Protein AF-A0A733CHM9-F1 (afdb_monomer_lite)

Radius of gyration: 16.38 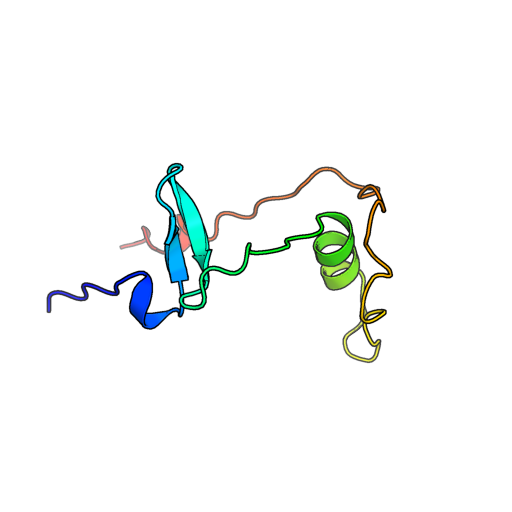Å; chains: 1; bounding box: 34×26×44 Å

Structure (mmCIF, N/CA/C/O backbone):
data_AF-A0A733CHM9-F1
#
_entry.id   AF-A0A733CHM9-F1
#
loop_
_atom_site.group_PDB
_atom_site.id
_atom_site.type_symbol
_atom_site.label_atom_id
_atom_site.label_alt_id
_atom_site.label_comp_id
_atom_s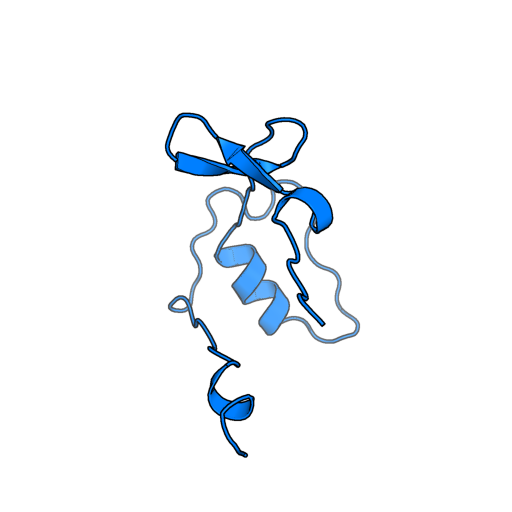ite.label_asym_id
_atom_site.label_entity_id
_atom_site.label_seq_id
_atom_site.pdbx_PDB_ins_code
_atom_site.Cartn_x
_atom_site.Cartn_y
_atom_site.Cartn_z
_atom_site.occupancy
_atom_site.B_iso_or_equiv
_atom_site.auth_seq_id
_atom_site.auth_comp_id
_atom_site.auth_asym_id
_atom_site.auth_atom_id
_atom_site.pdbx_PDB_model_num
ATOM 1 N N . MET A 1 1 ? -3.108 5.949 -31.490 1.00 50.41 1 MET A N 1
ATOM 2 C CA . MET A 1 1 ? -2.399 6.441 -30.291 1.00 50.41 1 MET A CA 1
ATOM 3 C C . MET A 1 1 ? -1.994 5.225 -29.489 1.00 50.41 1 MET A C 1
ATOM 5 O O . MET A 1 1 ? -2.865 4.588 -28.914 1.00 50.41 1 MET A O 1
ATOM 9 N N . GLU A 1 2 ? -0.718 4.854 -29.507 1.00 66.19 2 GLU A N 1
ATOM 10 C CA . GLU A 1 2 ? -0.208 3.828 -28.597 1.00 66.19 2 GLU A CA 1
ATOM 11 C C . GLU A 1 2 ? 0.007 4.487 -27.235 1.00 66.19 2 GLU A C 1
ATOM 13 O O . GLU A 1 2 ? 0.984 5.197 -27.017 1.00 66.19 2 GLU A O 1
ATOM 18 N N . ILE A 1 3 ? -0.960 4.332 -26.332 1.00 61.69 3 ILE A N 1
ATOM 19 C CA . ILE A 1 3 ? -0.774 4.725 -24.935 1.00 61.69 3 ILE A CA 1
ATOM 20 C C . ILE A 1 3 ? -0.027 3.573 -24.262 1.00 61.69 3 ILE A C 1
ATOM 22 O O . ILE A 1 3 ? -0.630 2.689 -23.663 1.00 61.69 3 ILE A O 1
ATOM 26 N N . THR A 1 4 ? 1.297 3.550 -24.392 1.00 63.88 4 THR A N 1
ATOM 27 C CA . THR A 1 4 ? 2.154 2.609 -23.662 1.00 63.88 4 THR A CA 1
ATOM 28 C C . THR A 1 4 ? 2.627 3.270 -22.378 1.00 63.88 4 THR A C 1
ATOM 30 O O . THR A 1 4 ? 3.782 3.669 -22.262 1.00 63.88 4 THR A O 1
ATOM 33 N N . GLN A 1 5 ? 1.717 3.440 -21.418 1.00 77.81 5 GLN A N 1
ATOM 34 C CA . GLN A 1 5 ? 2.132 3.809 -20.067 1.00 77.81 5 GLN A CA 1
ATOM 35 C C . GLN A 1 5 ? 3.001 2.681 -19.504 1.00 77.81 5 GLN A C 1
ATOM 37 O O . GLN A 1 5 ? 2.605 1.514 -19.490 1.00 77.81 5 GLN A O 1
ATOM 42 N N . SER A 1 6 ? 4.203 3.031 -19.068 1.00 81.88 6 SER A N 1
ATOM 43 C CA . SER A 1 6 ? 5.168 2.121 -18.471 1.00 81.88 6 SER A CA 1
ATOM 44 C C . SER A 1 6 ? 5.111 2.210 -16.945 1.00 81.88 6 SER A C 1
ATOM 46 O O . SER A 1 6 ? 4.731 3.228 -16.371 1.00 81.88 6 SER A O 1
ATOM 48 N N . LEU A 1 7 ? 5.533 1.152 -16.247 1.00 79.75 7 LEU A N 1
ATOM 49 C CA . LEU A 1 7 ? 5.626 1.164 -14.777 1.00 79.75 7 LEU A CA 1
ATOM 50 C C . LEU A 1 7 ? 6.516 2.306 -14.256 1.00 79.75 7 LEU A C 1
ATOM 52 O O . LEU A 1 7 ? 6.269 2.844 -13.174 1.00 79.75 7 LEU A O 1
ATOM 56 N N . SER A 1 8 ? 7.514 2.690 -15.051 1.00 82.50 8 SER A N 1
ATOM 57 C CA . SER A 1 8 ? 8.443 3.781 -14.773 1.00 82.50 8 SER A CA 1
ATOM 58 C C . SER A 1 8 ? 7.729 5.124 -14.647 1.00 82.50 8 SER A C 1
ATOM 60 O O . SER A 1 8 ? 8.071 5.903 -13.758 1.00 82.50 8 SER A O 1
ATOM 62 N N . ASP A 1 9 ? 6.702 5.358 -15.470 1.00 86.38 9 ASP A N 1
ATOM 63 C CA . ASP A 1 9 ? 5.905 6.593 -15.469 1.00 86.38 9 ASP A CA 1
ATOM 64 C C . ASP A 1 9 ? 5.130 6.764 -14.154 1.00 86.38 9 ASP A C 1
ATOM 66 O O . ASP A 1 9 ? 4.838 7.878 -13.725 1.00 86.38 9 ASP A O 1
ATOM 70 N N . PHE A 1 10 ? 4.867 5.654 -13.460 1.00 80.12 10 PHE A N 1
ATOM 71 C CA . PHE A 1 10 ? 4.230 5.617 -12.145 1.00 80.12 10 PHE A CA 1
ATOM 72 C C . PHE A 1 10 ? 5.226 5.516 -10.979 1.00 80.12 10 PHE A C 1
ATOM 74 O O . PHE A 1 10 ? 4.817 5.403 -9.823 1.00 80.12 10 PHE A O 1
ATOM 81 N N . GLY A 1 11 ? 6.535 5.545 -11.245 1.00 85.62 11 GLY A N 1
ATOM 82 C CA . GLY A 1 11 ? 7.560 5.449 -10.205 1.00 85.62 11 GLY A CA 1
ATOM 83 C C . GLY A 1 11 ? 7.824 4.025 -9.700 1.00 85.62 11 GLY A C 1
ATOM 84 O O . GLY A 1 11 ? 8.355 3.846 -8.594 1.00 85.62 11 GLY A O 1
ATOM 85 N N . PHE A 1 12 ? 7.502 3.006 -10.501 1.00 88.38 12 PHE A N 1
ATOM 86 C CA . PHE A 1 12 ? 7.686 1.599 -10.151 1.00 88.38 12 PHE A CA 1
ATOM 87 C C . PHE A 1 12 ? 8.558 0.847 -11.163 1.00 88.38 12 PHE A C 1
ATOM 89 O O . PHE A 1 12 ? 8.673 1.218 -12.325 1.00 88.38 12 PHE A O 1
ATOM 96 N N . LYS A 1 13 ? 9.176 -0.248 -10.716 1.00 91.81 13 LYS A N 1
ATOM 97 C CA . LYS A 1 13 ? 9.902 -1.200 -11.566 1.00 91.81 13 LYS A CA 1
ATOM 98 C C . LYS A 1 13 ? 9.745 -2.625 -11.045 1.00 91.81 13 LYS A C 1
ATOM 100 O O . LYS A 1 13 ? 9.404 -2.835 -9.880 1.00 91.81 13 LYS A O 1
ATOM 105 N N . ILE A 1 14 ? 10.021 -3.603 -11.900 1.00 91.06 14 ILE A N 1
ATOM 106 C CA . ILE A 1 14 ? 10.111 -5.009 -11.498 1.00 91.06 14 ILE A CA 1
ATOM 107 C C . ILE A 1 14 ? 11.523 -5.276 -10.970 1.00 91.06 14 ILE A C 1
ATOM 109 O O . ILE A 1 14 ? 12.515 -4.951 -11.619 1.00 91.06 14 ILE A O 1
ATOM 113 N N . GLY A 1 15 ? 11.608 -5.809 -9.753 1.00 87.81 15 GLY A N 1
ATOM 114 C CA . GLY A 1 15 ? 12.850 -6.267 -9.144 1.00 87.81 15 GLY A CA 1
ATOM 115 C C . GLY A 1 15 ? 13.313 -7.601 -9.722 1.00 87.81 15 GLY A C 1
ATOM 116 O O . GLY A 1 15 ? 12.545 -8.329 -10.347 1.00 87.81 15 GLY A O 1
ATOM 117 N N . ASN A 1 16 ? 14.569 -7.959 -9.458 1.00 88.50 16 ASN A N 1
ATOM 118 C CA . ASN A 1 16 ? 15.183 -9.196 -9.963 1.00 88.50 16 ASN A CA 1
ATOM 119 C C . ASN A 1 16 ? 14.479 -10.478 -9.477 1.00 88.50 16 ASN A C 1
ATOM 121 O O . ASN A 1 16 ? 14.666 -11.542 -10.053 1.00 88.50 16 ASN A O 1
ATOM 125 N N . ASP A 1 17 ? 13.676 -10.385 -8.416 1.00 88.25 17 ASP A N 1
ATOM 126 C CA . ASP A 1 17 ? 12.859 -11.467 -7.865 1.00 88.25 17 ASP A CA 1
ATOM 127 C C . ASP A 1 17 ? 11.420 -11.483 -8.420 1.00 88.25 17 ASP A C 1
ATOM 129 O O . ASP A 1 17 ? 10.556 -12.169 -7.873 1.00 88.25 17 ASP A O 1
ATOM 133 N N . GLY A 1 18 ? 11.142 -10.690 -9.460 1.00 85.81 18 GLY A N 1
ATOM 134 C CA . GLY A 1 18 ? 9.823 -10.543 -10.075 1.00 85.81 18 GLY A CA 1
ATOM 135 C C . GLY A 1 18 ? 8.839 -9.688 -9.270 1.00 85.81 18 GLY A C 1
ATOM 136 O O . GLY A 1 18 ? 7.684 -9.553 -9.670 1.00 85.81 18 GLY A O 1
ATOM 137 N N . LYS A 1 19 ? 9.248 -9.098 -8.136 1.00 84.88 19 LYS A N 1
ATOM 138 C CA . LYS A 1 19 ? 8.359 -8.268 -7.310 1.00 84.88 19 LYS A CA 1
ATOM 139 C C . LYS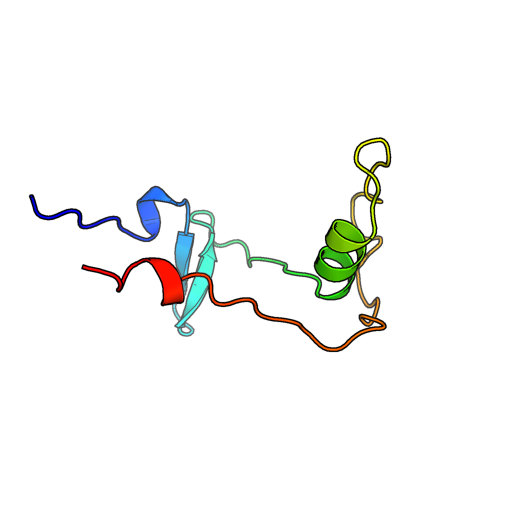 A 1 19 ? 8.347 -6.814 -7.765 1.00 84.88 19 LYS A C 1
ATOM 141 O O . LYS A 1 19 ? 9.375 -6.260 -8.142 1.00 84.88 19 LYS A O 1
ATOM 146 N N . LEU A 1 20 ? 7.196 -6.159 -7.628 1.00 84.94 20 LEU A N 1
ATOM 147 C CA . LEU A 1 20 ? 7.081 -4.719 -7.844 1.00 84.94 20 LEU A CA 1
ATOM 148 C C . LEU A 1 20 ? 7.795 -3.945 -6.720 1.00 84.94 20 LEU A C 1
ATOM 150 O O . LEU A 1 20 ? 7.511 -4.130 -5.532 1.00 84.94 20 LEU A O 1
ATOM 154 N N . ILE A 1 21 ? 8.714 -3.064 -7.100 1.00 90.81 21 ILE A N 1
ATOM 155 C CA . ILE A 1 21 ? 9.483 -2.189 -6.210 1.00 90.81 21 ILE A CA 1
ATOM 156 C C . ILE A 1 21 ? 9.431 -0.750 -6.727 1.00 90.81 21 ILE A C 1
ATOM 158 O O . ILE A 1 21 ? 9.065 -0.497 -7.874 1.00 90.81 21 ILE A O 1
ATOM 162 N N . ARG A 1 22 ? 9.785 0.217 -5.882 1.00 88.88 22 ARG A N 1
ATOM 163 C CA . ARG A 1 22 ? 9.956 1.607 -6.325 1.00 88.88 22 ARG A CA 1
ATOM 164 C C . ARG A 1 22 ? 11.220 1.759 -7.178 1.00 88.88 22 ARG A C 1
ATOM 166 O O . ARG A 1 22 ? 12.115 0.909 -7.132 1.00 88.88 22 ARG A O 1
ATOM 173 N N . LEU A 1 23 ? 11.322 2.855 -7.934 1.00 87.94 23 LEU A N 1
ATOM 174 C CA . LEU A 1 23 ? 12.505 3.150 -8.762 1.00 87.94 23 LEU A CA 1
ATOM 175 C C . LEU A 1 23 ? 13.817 3.159 -7.961 1.00 87.94 23 LEU A C 1
ATOM 177 O O . LEU A 1 23 ? 14.829 2.647 -8.445 1.00 87.94 23 LEU A O 1
ATOM 181 N N . ASP A 1 24 ? 13.775 3.644 -6.718 1.00 87.06 24 ASP A N 1
ATOM 182 C CA . ASP A 1 24 ? 14.895 3.657 -5.762 1.00 87.06 24 ASP A CA 1
ATOM 183 C C . ASP A 1 24 ? 15.294 2.257 -5.247 1.00 87.06 24 ASP A C 1
ATOM 185 O O . ASP A 1 24 ? 16.269 2.110 -4.516 1.00 87.06 24 ASP A O 1
ATOM 189 N N . GLY A 1 25 ? 14.554 1.211 -5.622 1.00 83.00 25 GLY A N 1
ATOM 190 C CA . GLY A 1 25 ? 14.766 -0.159 -5.162 1.00 83.00 25 GLY A CA 1
ATOM 191 C C . GLY A 1 25 ? 14.103 -0.476 -3.821 1.00 83.00 25 GLY A C 1
ATOM 192 O O . GLY A 1 25 ? 14.165 -1.616 -3.356 1.00 83.00 25 GLY A O 1
ATOM 193 N N . SER A 1 26 ? 13.435 0.494 -3.189 1.00 82.81 26 SER A N 1
ATOM 194 C CA . SER A 1 26 ? 12.730 0.264 -1.935 1.00 82.81 26 SER A CA 1
ATOM 195 C C . SER A 1 26 ? 11.487 -0.603 -2.152 1.00 82.81 26 SER A C 1
ATOM 197 O O . SER A 1 26 ? 10.756 -0.496 -3.143 1.00 82.81 26 SER A O 1
ATOM 199 N N . ARG A 1 27 ? 11.231 -1.502 -1.194 1.00 80.56 27 ARG A N 1
ATOM 200 C CA . ARG A 1 27 ? 10.043 -2.364 -1.226 1.00 80.56 27 ARG A CA 1
ATOM 201 C C . ARG A 1 27 ? 8.795 -1.524 -0.999 1.00 80.56 27 ARG A C 1
ATOM 203 O O . ARG A 1 27 ? 8.728 -0.745 -0.044 1.00 80.56 27 ARG A O 1
ATOM 210 N N . ILE A 1 28 ? 7.776 -1.763 -1.817 1.00 81.06 28 ILE A N 1
ATOM 211 C CA . ILE A 1 28 ? 6.448 -1.198 -1.598 1.00 81.06 28 ILE A CA 1
ATOM 212 C C . ILE A 1 28 ? 5.868 -1.872 -0.351 1.00 81.06 28 ILE A C 1
ATOM 214 O O . ILE A 1 28 ? 5.602 -3.074 -0.332 1.00 81.06 28 ILE A O 1
ATOM 218 N N . LYS A 1 29 ?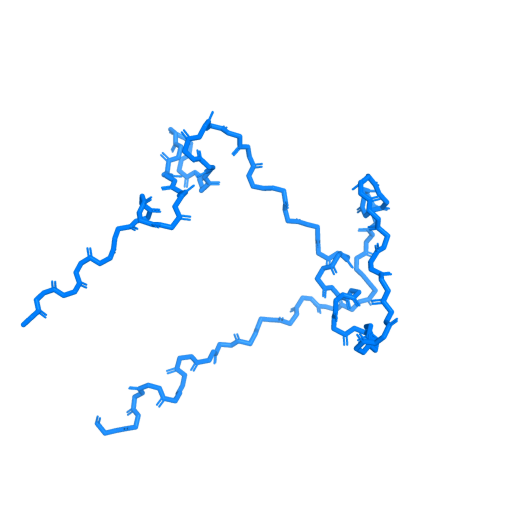 5.724 -1.105 0.729 1.00 72.56 29 LYS A N 1
ATOM 219 C CA . LYS A 1 29 ? 5.073 -1.572 1.954 1.00 72.56 29 LYS A CA 1
ATOM 220 C C . LYS A 1 29 ? 3.596 -1.242 1.850 1.00 72.56 29 LYS A C 1
ATOM 222 O O . LYS A 1 29 ? 3.231 -0.078 1.940 1.00 72.56 29 LYS A O 1
ATOM 227 N N . ILE A 1 30 ? 2.775 -2.266 1.660 1.00 72.12 30 ILE A N 1
ATOM 228 C CA . ILE A 1 30 ? 1.320 -2.148 1.722 1.00 72.12 30 ILE A CA 1
ATOM 229 C C . ILE A 1 30 ? 0.875 -2.865 2.990 1.00 72.12 30 ILE A C 1
ATOM 231 O O . ILE A 1 30 ? 1.016 -4.084 3.092 1.00 72.12 30 ILE A O 1
ATOM 235 N N . TYR A 1 31 ? 0.356 -2.126 3.967 1.00 76.88 31 TYR A N 1
ATOM 236 C CA . TYR A 1 31 ? -0.258 -2.734 5.142 1.00 76.88 31 TYR A CA 1
ATOM 237 C C . TYR A 1 31 ? -1.754 -2.916 4.881 1.00 76.88 31 TYR A C 1
ATOM 239 O O . TYR A 1 31 ? -2.480 -1.949 4.675 1.00 76.88 31 TYR A O 1
ATOM 247 N N . ALA A 1 32 ? -2.243 -4.157 4.909 1.00 74.88 32 ALA A N 1
ATOM 248 C CA . ALA A 1 32 ? -3.669 -4.428 4.703 1.00 74.88 32 ALA A CA 1
ATOM 249 C C . ALA A 1 32 ? -4.557 -3.694 5.730 1.00 74.88 32 ALA A C 1
ATOM 251 O O . ALA A 1 32 ? -5.607 -3.165 5.377 1.00 74.88 32 ALA A O 1
ATOM 252 N N . ALA A 1 33 ? -4.087 -3.577 6.977 1.00 76.25 33 ALA A N 1
ATOM 253 C CA . ALA A 1 33 ? -4.763 -2.813 8.023 1.00 76.25 33 ALA A CA 1
ATOM 254 C C . ALA A 1 33 ? -4.828 -1.298 7.735 1.00 76.25 33 ALA A C 1
ATOM 256 O O . ALA A 1 33 ? -5.796 -0.654 8.123 1.00 76.25 33 ALA A O 1
ATOM 257 N N . GLU A 1 34 ? -3.834 -0.729 7.045 1.00 79.50 34 GLU A N 1
ATOM 258 C CA . GLU A 1 34 ? -3.845 0.685 6.636 1.00 79.50 34 GLU A CA 1
ATOM 259 C C . GLU A 1 34 ? -4.938 0.940 5.595 1.00 79.50 34 GLU A C 1
ATOM 261 O O . GLU A 1 34 ? -5.717 1.882 5.732 1.00 79.50 34 GLU A O 1
ATOM 266 N N . LYS A 1 35 ? -5.060 0.048 4.600 1.00 77.12 35 LYS A N 1
ATOM 267 C CA . LYS A 1 35 ? -6.136 0.117 3.603 1.00 77.12 35 LYS A CA 1
ATOM 268 C C . LYS A 1 35 ? -7.515 0.011 4.245 1.00 77.12 35 LYS A C 1
ATOM 270 O O . LYS A 1 35 ? -8.389 0.799 3.912 1.00 77.12 35 LYS A O 1
ATOM 275 N N . GLU A 1 36 ? -7.727 -0.925 5.167 1.00 77.38 36 GLU A N 1
ATOM 276 C CA . GLU A 1 36 ? -9.014 -1.036 5.867 1.00 77.38 36 GLU A CA 1
ATOM 277 C C . GLU A 1 36 ? -9.357 0.247 6.636 1.00 77.38 36 GLU A C 1
ATOM 279 O O . GLU A 1 36 ? -10.495 0.708 6.607 1.00 77.38 36 GLU A O 1
ATOM 284 N N . TRP A 1 37 ? -8.370 0.850 7.298 1.00 78.31 37 TRP A N 1
ATOM 285 C CA . TRP A 1 37 ? -8.568 2.092 8.037 1.00 78.31 37 TRP A CA 1
ATOM 286 C C . TRP A 1 37 ? -8.910 3.272 7.134 1.00 78.31 37 TRP A C 1
ATOM 288 O O . TRP A 1 37 ? -9.826 4.016 7.470 1.00 78.31 37 TRP A O 1
ATOM 298 N N . LEU A 1 38 ? -8.253 3.402 5.977 1.00 79.62 38 LEU A N 1
ATOM 299 C CA . LEU A 1 38 ? -8.597 4.401 4.957 1.00 79.62 38 LEU A CA 1
ATOM 300 C C . LEU A 1 38 ? -10.084 4.357 4.577 1.00 79.62 38 LEU A C 1
ATOM 302 O O . LEU A 1 38 ? -10.712 5.403 4.488 1.00 79.62 38 LEU A O 1
ATOM 306 N N . HIS A 1 39 ? -10.664 3.163 4.430 1.00 76.38 39 HIS A N 1
ATOM 307 C CA . HIS A 1 39 ? -12.089 3.007 4.101 1.00 76.38 39 HIS A CA 1
ATOM 308 C C . HIS A 1 39 ? -13.031 3.331 5.269 1.00 76.38 39 HIS A C 1
ATOM 310 O O . HIS A 1 39 ? -14.221 3.550 5.058 1.00 76.38 39 HIS A O 1
ATOM 316 N N . ARG A 1 40 ? -12.535 3.296 6.510 1.00 76.75 40 ARG A N 1
ATOM 317 C CA . ARG A 1 40 ? -13.331 3.587 7.713 1.00 76.75 40 ARG A CA 1
ATOM 318 C C . ARG A 1 40 ? -13.262 5.050 8.136 1.00 76.75 40 ARG A C 1
ATOM 320 O O . ARG A 1 40 ? -14.141 5.485 8.875 1.00 76.75 40 ARG A O 1
ATOM 327 N N . LEU A 1 41 ? -12.218 5.763 7.726 1.00 79.75 41 LEU A N 1
ATOM 328 C CA . LEU A 1 41 ? -11.988 7.148 8.114 1.00 79.75 41 LEU A CA 1
ATOM 329 C C . LEU A 1 41 ? -13.029 8.063 7.482 1.00 79.75 41 LEU A C 1
ATOM 331 O O . LEU A 1 41 ? -13.318 7.988 6.288 1.00 79.75 41 LEU A O 1
ATOM 335 N N . LYS A 1 42 ? -13.578 8.959 8.301 1.00 78.94 42 LYS A N 1
ATOM 336 C CA . LYS A 1 42 ? -14.367 10.083 7.790 1.00 78.94 42 LYS A CA 1
ATOM 337 C C . LYS A 1 42 ? -13.429 11.099 7.141 1.00 78.94 42 LYS A C 1
ATOM 339 O O . LYS A 1 42 ? -12.263 11.195 7.510 1.00 78.94 42 LYS A O 1
ATOM 344 N N . ALA A 1 43 ? -13.954 11.911 6.224 1.00 77.69 43 ALA A N 1
ATOM 345 C CA . ALA A 1 43 ? -13.163 12.896 5.475 1.00 77.69 43 ALA A CA 1
ATOM 346 C C . ALA A 1 43 ? -12.364 13.878 6.363 1.00 77.69 43 ALA A C 1
ATOM 348 O O . ALA A 1 43 ? -11.365 14.434 5.919 1.00 77.69 43 ALA A O 1
ATOM 349 N N . SER A 1 44 ? -12.787 14.087 7.613 1.00 82.25 44 SER A N 1
ATOM 350 C CA . SER A 1 44 ? -12.141 14.979 8.582 1.00 82.25 44 SER A CA 1
ATOM 351 C C . SER A 1 44 ? -11.136 14.292 9.517 1.00 82.25 44 SER A C 1
ATOM 353 O O . SER A 1 44 ? -10.597 14.944 10.408 1.00 82.25 44 SER A O 1
ATOM 355 N N . GLU A 1 45 ? -10.917 12.984 9.389 1.00 82.12 45 GLU A N 1
ATOM 356 C CA . GLU A 1 45 ? -10.055 12.219 10.289 1.00 82.12 45 GLU A CA 1
ATOM 357 C C . GLU A 1 45 ? -8.694 11.919 9.641 1.00 82.12 45 GLU A C 1
ATOM 359 O O . GLU A 1 45 ? -8.585 11.629 8.451 1.00 82.12 45 GLU A O 1
ATOM 364 N N . CYS A 1 46 ? -7.626 11.968 10.440 1.00 79.31 46 CYS A N 1
ATOM 365 C CA . CYS A 1 46 ? -6.263 11.710 9.978 1.00 79.31 46 CYS A CA 1
ATOM 366 C C . CYS A 1 46 ? -5.840 10.258 10.237 1.00 79.31 46 CYS A C 1
ATOM 368 O O . CYS A 1 46 ? -6.067 9.725 11.326 1.00 79.31 46 CYS A O 1
ATOM 370 N N . LEU A 1 47 ? -5.119 9.644 9.286 1.00 79.81 47 LEU A N 1
ATOM 371 C CA . LEU A 1 47 ? -4.481 8.348 9.529 1.00 79.81 47 LEU A CA 1
ATOM 372 C C . LEU A 1 47 ? -3.365 8.444 10.580 1.00 79.81 47 LEU A C 1
ATOM 374 O O . LEU A 1 47 ? -2.526 9.353 10.514 1.00 79.81 47 LEU A O 1
ATOM 378 N N . PRO A 1 48 ? -3.256 7.438 11.467 1.00 77.94 48 PRO A N 1
ATOM 379 C CA . PRO A 1 48 ? -2.043 7.199 12.234 1.00 77.94 48 PRO A CA 1
ATOM 380 C C . PRO A 1 48 ? -0.831 7.044 11.300 1.00 77.94 48 PRO A C 1
ATOM 382 O O . PRO A 1 48 ? -0.819 6.188 10.418 1.00 77.94 48 PRO A O 1
ATOM 385 N N . ARG A 1 49 ? 0.208 7.866 11.478 1.00 72.62 49 ARG A N 1
ATOM 386 C CA . ARG A 1 49 ? 1.404 7.844 10.616 1.00 72.62 49 ARG A CA 1
ATOM 387 C C . ARG A 1 49 ? 2.460 6.848 11.102 1.00 72.62 49 ARG A C 1
ATOM 389 O O . ARG A 1 49 ? 2.457 6.374 12.239 1.00 72.62 49 ARG A O 1
ATOM 396 N N . GLY A 1 50 ? 3.428 6.566 10.234 1.00 74.62 50 GLY A N 1
ATOM 397 C CA . GLY A 1 50 ? 4.637 5.825 10.589 1.00 74.62 50 GLY A CA 1
ATOM 398 C C . GLY A 1 50 ? 4.416 4.316 10.702 1.00 74.62 50 GLY A C 1
ATOM 399 O O . GLY A 1 50 ? 3.888 3.680 9.797 1.00 74.62 50 GLY A O 1
ATOM 400 N N . LYS A 1 51 ? 4.891 3.708 11.796 1.00 76.38 51 LYS A N 1
ATOM 401 C CA . LYS A 1 51 ? 4.882 2.244 11.986 1.00 76.38 51 LYS A CA 1
ATOM 402 C C . LYS A 1 51 ? 3.615 1.727 12.680 1.00 76.38 51 LYS A C 1
ATOM 404 O O . LYS A 1 51 ? 3.606 0.573 13.094 1.00 76.38 51 LYS A O 1
ATOM 409 N N . PHE A 1 52 ? 2.562 2.538 12.806 1.00 80.62 52 PHE A N 1
ATOM 410 C CA . PHE A 1 52 ? 1.343 2.169 13.538 1.00 80.62 52 PHE A CA 1
ATOM 411 C C . PHE A 1 52 ? 0.679 0.891 13.000 1.00 80.62 52 PHE A C 1
ATOM 413 O O . PHE A 1 52 ? 0.283 0.018 13.770 1.00 80.62 52 PHE A O 1
ATOM 420 N N . PHE A 1 53 ? 0.631 0.740 11.675 1.00 80.88 53 PHE A N 1
ATOM 421 C CA . PHE A 1 53 ? 0.042 -0.428 11.013 1.00 80.88 53 PHE A CA 1
ATOM 422 C C . PHE A 1 53 ? 0.984 -1.632 10.917 1.00 80.88 53 PHE A C 1
ATOM 424 O O . PHE A 1 53 ? 0.601 -2.689 10.411 1.00 80.88 53 PHE A O 1
ATOM 431 N N . ARG A 1 54 ? 2.218 -1.515 11.420 1.00 78.62 54 ARG A N 1
ATOM 432 C CA . ARG A 1 54 ? 3.177 -2.619 11.402 1.00 78.62 54 ARG A CA 1
ATOM 433 C C . ARG A 1 54 ? 2.647 -3.744 12.294 1.00 78.62 54 ARG A C 1
ATOM 435 O O . ARG A 1 54 ? 2.372 -3.530 13.469 1.00 78.62 54 ARG A O 1
ATOM 442 N N . ASN A 1 55 ? 2.516 -4.941 11.725 1.00 81.75 55 ASN A N 1
ATOM 443 C CA . ASN A 1 55 ? 1.989 -6.148 12.380 1.00 81.75 55 ASN A CA 1
ATOM 444 C C . ASN A 1 55 ? 0.509 -6.079 12.803 1.00 81.75 55 ASN A C 1
ATOM 446 O O . ASN A 1 55 ? 0.021 -7.005 13.451 1.00 81.75 55 ASN A O 1
ATOM 450 N N . LYS A 1 56 ? -0.229 -5.024 12.438 1.00 81.25 56 LYS A N 1
ATOM 451 C CA . LYS A 1 56 ? -1.679 -4.995 12.637 1.00 81.25 56 LYS A CA 1
ATOM 452 C C . LYS A 1 56 ? -2.328 -5.892 11.587 1.00 81.25 56 LYS A C 1
ATOM 454 O O . LYS A 1 56 ? -2.065 -5.750 10.393 1.00 81.25 56 LYS A O 1
ATOM 459 N N . LYS A 1 57 ? -3.160 -6.827 12.043 1.00 77.06 57 L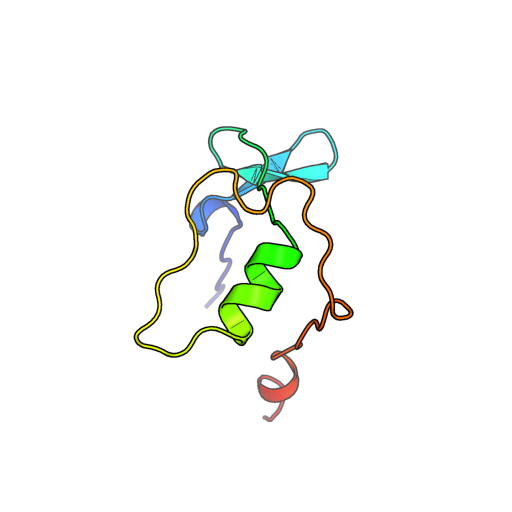YS A N 1
ATOM 460 C CA . LYS A 1 57 ? -3.994 -7.634 11.153 1.00 77.06 57 LYS A CA 1
ATOM 461 C C . LYS A 1 57 ? -5.220 -6.808 10.752 1.00 77.06 57 LYS A C 1
ATOM 463 O O . LYS A 1 57 ? -5.768 -6.129 11.623 1.00 77.06 57 LYS A O 1
ATOM 468 N N . PRO A 1 58 ? -5.629 -6.833 9.475 1.00 75.06 58 PRO A N 1
ATOM 469 C CA . PRO A 1 58 ? -6.926 -6.296 9.098 1.00 75.06 58 PRO A CA 1
ATOM 470 C C . PRO A 1 58 ? -8.021 -7.089 9.831 1.00 75.06 58 PRO A C 1
ATOM 472 O O . PRO A 1 58 ? -7.909 -8.306 9.991 1.00 75.06 58 PRO A O 1
ATOM 475 N N . GLY A 1 59 ? -9.035 -6.392 10.334 1.00 71.00 59 GLY A N 1
ATOM 476 C CA . GLY A 1 59 ? -10.206 -6.988 10.971 1.00 71.00 59 GLY A CA 1
ATOM 477 C C . GLY A 1 59 ? -11.223 -7.512 9.957 1.00 71.00 59 GLY A C 1
ATOM 478 O O . GLY A 1 59 ? -12.035 -8.368 10.301 1.00 71.00 59 GLY A O 1
ATOM 479 N N . LYS A 1 60 ? -11.167 -7.030 8.708 1.00 67.75 60 LYS A N 1
ATOM 480 C CA . LYS A 1 60 ? -12.029 -7.472 7.605 1.00 67.75 60 LYS A CA 1
ATOM 481 C C . LYS A 1 60 ? -11.235 -8.180 6.497 1.00 67.75 60 LYS A C 1
ATOM 483 O O . LYS A 1 60 ? -10.052 -7.886 6.313 1.00 67.75 60 LYS A O 1
ATOM 488 N N . PRO A 1 61 ? -11.871 -9.095 5.739 1.00 66.38 61 PRO A N 1
ATOM 489 C CA . PRO A 1 61 ? -11.274 -9.679 4.543 1.00 66.38 61 PRO A CA 1
ATOM 490 C C . PRO A 1 61 ? -10.825 -8.591 3.562 1.00 66.38 61 PRO A C 1
ATOM 492 O O . PRO A 1 61 ? -11.476 -7.554 3.441 1.00 66.38 61 PRO A O 1
ATOM 495 N N . LEU A 1 62 ? -9.717 -8.834 2.860 1.00 64.56 62 LEU A N 1
ATOM 496 C CA . LEU A 1 62 ? -9.244 -7.963 1.786 1.00 64.56 62 LEU A CA 1
ATOM 497 C C . LEU A 1 62 ? -10.340 -7.861 0.711 1.00 64.56 62 LEU A C 1
ATOM 499 O O . LEU A 1 62 ? -10.629 -8.846 0.038 1.00 64.56 62 LEU A O 1
ATOM 503 N N . VAL A 1 63 ? -10.938 -6.680 0.553 1.00 64.19 63 VAL A N 1
ATOM 504 C CA . VAL A 1 63 ? -11.879 -6.402 -0.539 1.00 64.19 63 VAL A CA 1
ATOM 505 C C . VAL A 1 63 ? -11.093 -5.743 -1.667 1.00 64.19 63 VAL A C 1
ATOM 507 O O . VAL A 1 63 ? -10.634 -4.609 -1.536 1.00 64.19 63 VAL A O 1
ATOM 510 N N . CYS A 1 64 ? -10.897 -6.477 -2.757 1.00 63.31 64 CYS A N 1
ATOM 511 C CA . CYS A 1 64 ? -10.406 -5.928 -4.015 1.00 63.31 64 CYS A CA 1
ATOM 512 C C . CYS A 1 64 ? -11.622 -5.559 -4.862 1.00 63.31 64 CYS A C 1
ATOM 514 O O . CYS A 1 64 ? -12.393 -6.438 -5.236 1.00 63.31 64 CYS A O 1
ATOM 516 N N . ILE A 1 65 ? -11.805 -4.265 -5.119 1.00 65.75 65 ILE A N 1
ATOM 517 C CA . ILE A 1 65 ? -12.822 -3.773 -6.048 1.00 65.75 65 ILE A CA 1
ATOM 518 C C . ILE A 1 65 ? -12.135 -3.656 -7.404 1.00 65.75 65 ILE A C 1
ATOM 520 O O . ILE A 1 65 ? -11.153 -2.927 -7.533 1.00 65.75 65 ILE A O 1
ATOM 524 N N . ASP A 1 66 ? -12.612 -4.424 -8.376 1.00 66.19 66 ASP A N 1
ATOM 525 C CA . ASP A 1 66 ? -12.157 -4.325 -9.755 1.00 66.19 66 ASP A CA 1
ATOM 526 C C . ASP A 1 66 ? -13.043 -3.324 -10.503 1.00 66.19 66 ASP A C 1
ATOM 528 O O . ASP A 1 66 ? -14.190 -3.613 -10.844 1.00 66.19 66 ASP A O 1
ATOM 532 N N . GLU A 1 67 ? -12.530 -2.114 -10.712 1.00 63.41 67 GLU A N 1
ATOM 533 C CA . GLU A 1 67 ? -13.255 -1.048 -11.414 1.00 63.41 67 GLU A CA 1
ATOM 534 C C . GLU A 1 67 ? -13.238 -1.230 -12.946 1.00 63.41 67 GLU A C 1
ATOM 536 O O . GLU A 1 67 ? -13.912 -0.490 -13.665 1.00 63.41 67 GLU A O 1
ATOM 541 N N . PHE A 1 68 ? -12.536 -2.243 -13.479 1.00 62.53 68 PHE A N 1
ATOM 542 C CA . PHE A 1 68 ? -12.441 -2.477 -14.927 1.00 62.53 68 PHE A CA 1
ATOM 543 C C . PHE A 1 68 ? -13.762 -2.876 -15.595 1.00 62.53 68 PHE A C 1
ATOM 545 O O . PHE A 1 68 ? -13.871 -2.806 -16.820 1.00 62.53 68 PHE A O 1
ATOM 552 N N . HIS A 1 69 ? -14.788 -3.244 -14.825 1.00 56.72 69 HIS A N 1
ATOM 553 C CA . HIS A 1 69 ? -16.084 -3.635 -15.382 1.00 56.72 69 HIS A CA 1
ATOM 554 C C . HIS A 1 69 ? -16.792 -2.489 -16.135 1.00 56.72 69 HIS A C 1
ATOM 556 O O . HIS A 1 69 ? -17.595 -2.748 -17.029 1.00 56.72 69 HIS A O 1
ATOM 562 N N . MET A 1 70 ? -16.475 -1.222 -15.830 1.00 56.03 70 MET A N 1
ATOM 563 C CA . MET A 1 70 ? -17.075 -0.066 -16.515 1.00 56.03 70 MET A CA 1
ATOM 564 C C . MET A 1 70 ? -16.366 0.337 -17.814 1.00 56.03 70 MET A C 1
ATOM 566 O O . MET A 1 70 ? -16.963 1.045 -18.619 1.00 56.03 70 MET A O 1
ATOM 570 N N . MET A 1 71 ? -15.133 -0.120 -18.057 1.00 55.47 71 MET A N 1
ATOM 571 C CA . MET A 1 71 ? -14.388 0.233 -19.276 1.00 55.47 71 MET A CA 1
ATOM 572 C C . MET A 1 71 ? -14.737 -0.636 -20.494 1.00 55.47 71 MET A C 1
ATOM 574 O O . MET A 1 71 ? -14.311 -0.317 -21.597 1.00 55.47 71 MET A O 1
ATOM 578 N N . TRP A 1 72 ? -15.529 -1.701 -20.321 1.00 57.91 72 TRP A N 1
ATOM 579 C CA . TRP A 1 72 ? -15.977 -2.577 -21.416 1.00 57.91 72 TRP A CA 1
ATOM 580 C C . TRP A 1 72 ? -17.403 -2.299 -21.914 1.00 57.91 72 TRP A C 1
ATOM 582 O O . TRP A 1 72 ? -17.903 -3.023 -22.777 1.00 57.91 72 TRP A O 1
ATOM 592 N N . GLN A 1 73 ? -18.078 -1.262 -21.406 1.00 59.94 73 GLN A N 1
ATOM 593 C CA . GLN A 1 73 ? -19.330 -0.806 -22.008 1.00 59.94 73 GLN A CA 1
ATOM 594 C C . GLN A 1 73 ? -19.046 0.198 -23.136 1.00 59.94 73 GLN A C 1
ATOM 596 O O . GLN A 1 73 ? -18.871 1.386 -22.874 1.00 59.94 73 GLN A O 1
ATOM 601 N N . LYS A 1 74 ? -19.119 -0.331 -24.367 1.00 45.31 74 LYS A N 1
ATOM 602 C CA . LYS A 1 74 ? -19.005 0.276 -25.713 1.00 45.31 74 LYS A CA 1
ATOM 603 C C . LYS A 1 74 ? -17.628 0.305 -26.363 1.00 45.31 74 LYS A C 1
ATOM 605 O O . LYS A 1 74 ? -16.759 1.078 -25.919 1.00 45.31 74 LYS A O 1
#

Organism: NCBI:txid611

pLDDT: mean 75.82, std 10.22, range [45.31, 91.81]

Secondary structure (DSSP, 8-state):
------GGGGTEEE-TTS-EEETTS-B----HHHHHHHHH--TTPPPPPTTTTTTPPPSS------GGGGTT--

Foldseek 3Di:
DPPPDDCVVVQWDQDPVRDIDGPVRHRDDDQLQQVLVVVVDDPPDDDDDDCPSPVPDHPDPRDDDDPCVVVPP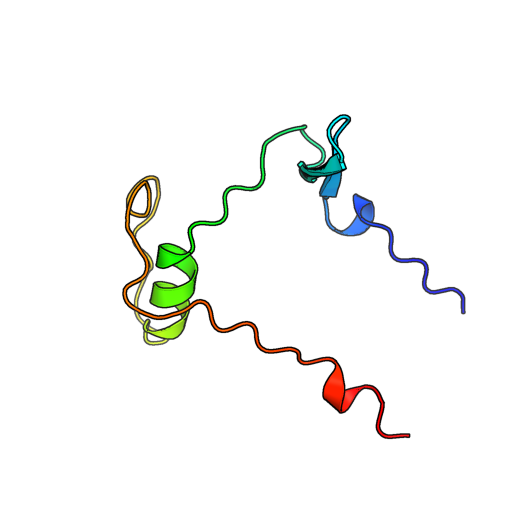D

Sequence (74 aa):
MEITQSLSDFGFKIGNDGKLIRLDGSRIKIYAAEKEWLHRLKASECLPRGKFFRNKKPGKPLVCIDEFHMMWQK